Protein AF-A0A7J8DSF9-F1 (afdb_monomer_lite)

Secondary structure (DSSP, 8-state):
------S--------TTS------TTS---PPPP--TT---HHHHHHHHHHHH-HHHHHHHHH-------GGG-HHHHHHHHH-

Foldseek 3Di:
DDDDPDDDDDDDDPPVDDPPPDPPVPDDPDDQDDDDPPNPCVVVSVVLSVQCRPPVSVVVLVVCPDDDAPPPPGPNVVNVVVPD

pLDDT: mean 73.44, std 18.86, range [36.84, 92.56]

InterPro domains:
  IPR001394 Peptidase C19, ubiquitin carboxyl-terminal hydrolase [PF00443] (39-71)
  IPR028889 Ubiquitin specific protease UPS, catalytic domain [PS50235] (31-84)
  IPR038765 Papain-like cysteine peptidase superfamily [SSF54001] (31-82)
  IPR052398 Ubiquitin carboxyl-terminal hydrolase 53/54 [PTHR22975] (1-82)

Sequence (84 aa):
MSWKRNYFSGGRGSVQGMFAPRSSTSIAPSKGLSNEPGQNSCFLNSALQVLWHLDIFRRSFRQLTTHKCMGDSCIFCALKVIYQ

Organism: Molossus molossus (NCBI:txid27622)

Structure (mmCIF, N/CA/C/O backbone):
data_AF-A0A7J8DSF9-F1
#
_entry.id   AF-A0A7J8DSF9-F1
#
loop_
_atom_site.group_PDB
_atom_site.id
_atom_site.type_symbol
_atom_site.label_atom_id
_atom_site.label_alt_id
_atom_site.label_comp_id
_atom_site.label_asym_id
_atom_site.label_entity_id
_atom_site.label_seq_id
_atom_site.pdbx_PDB_ins_code
_atom_site.Cartn_x
_atom_site.Cartn_y
_atom_site.Cartn_z
_atom_site.occupancy
_atom_site.B_iso_or_equiv
_atom_site.auth_seq_id
_atom_site.auth_comp_id
_atom_site.auth_asym_id
_atom_site.auth_atom_id
_atom_site.pdbx_PDB_model_num
ATOM 1 N N . MET A 1 1 ? 30.058 -20.716 -13.764 1.00 38.09 1 MET A N 1
ATOM 2 C CA . MET A 1 1 ? 30.634 -19.460 -13.236 1.00 38.09 1 MET A CA 1
ATOM 3 C C . MET A 1 1 ? 30.164 -19.279 -11.799 1.00 38.09 1 MET A C 1
ATOM 5 O O . MET A 1 1 ? 28.969 -19.315 -11.551 1.00 38.09 1 MET A O 1
ATOM 9 N N . SER A 1 2 ? 31.117 -19.212 -10.870 1.00 44.81 2 SER A N 1
ATOM 10 C CA . SER A 1 2 ? 30.952 -19.306 -9.415 1.00 44.81 2 SER A CA 1
ATOM 11 C C . SER A 1 2 ? 30.885 -17.908 -8.798 1.00 44.81 2 SER A C 1
ATOM 13 O O . SER A 1 2 ? 31.858 -17.163 -8.905 1.00 44.81 2 SER A O 1
ATOM 15 N N . TRP A 1 3 ? 29.770 -17.547 -8.155 1.00 51.59 3 TRP A N 1
ATOM 16 C CA . TRP A 1 3 ? 29.705 -16.350 -7.311 1.00 51.59 3 TRP A CA 1
ATOM 17 C C . TRP A 1 3 ? 29.931 -16.762 -5.857 1.00 51.59 3 TRP A C 1
ATOM 19 O O . TRP A 1 3 ? 29.138 -17.449 -5.216 1.00 51.59 3 TRP A O 1
ATOM 29 N N . LYS A 1 4 ? 31.141 -16.416 -5.429 1.00 43.25 4 LYS A N 1
ATOM 30 C CA . LYS A 1 4 ? 31.901 -16.874 -4.272 1.00 43.25 4 LYS A CA 1
ATOM 31 C C . LYS A 1 4 ? 31.247 -16.498 -2.934 1.00 43.25 4 LYS A C 1
ATOM 33 O O . LYS A 1 4 ? 30.887 -15.353 -2.681 1.00 43.25 4 LYS A O 1
ATOM 38 N N . ARG A 1 5 ? 31.210 -17.500 -2.058 1.00 51.25 5 ARG A N 1
ATOM 39 C CA . ARG A 1 5 ? 30.680 -17.607 -0.688 1.00 51.25 5 ARG A CA 1
ATOM 40 C C . ARG A 1 5 ? 31.494 -16.838 0.384 1.00 51.25 5 ARG A C 1
ATOM 42 O O . ARG A 1 5 ? 31.669 -17.354 1.478 1.00 51.25 5 ARG A O 1
ATOM 49 N N . ASN A 1 6 ? 32.000 -15.626 0.130 1.00 49.75 6 ASN A N 1
ATOM 50 C CA . ASN A 1 6 ? 32.980 -14.987 1.038 1.00 49.75 6 ASN A CA 1
ATOM 51 C C . ASN A 1 6 ? 32.694 -13.509 1.379 1.00 49.75 6 ASN A C 1
ATOM 53 O O . ASN A 1 6 ? 33.487 -12.641 1.036 1.00 49.75 6 ASN A O 1
ATOM 57 N N . TYR A 1 7 ? 31.617 -13.227 2.122 1.00 54.06 7 TYR A N 1
ATOM 58 C CA . TYR A 1 7 ? 31.396 -11.897 2.734 1.00 54.06 7 TYR A CA 1
ATOM 59 C C . TYR A 1 7 ? 31.337 -11.888 4.271 1.00 54.06 7 TYR A C 1
ATOM 61 O O . TYR A 1 7 ? 31.138 -10.834 4.864 1.00 54.06 7 TYR A O 1
ATOM 69 N N . PHE A 1 8 ? 31.562 -13.024 4.939 1.00 48.75 8 PHE A N 1
ATOM 70 C CA . PHE A 1 8 ? 31.552 -13.095 6.406 1.00 48.75 8 PHE A CA 1
ATOM 71 C C . PHE A 1 8 ? 32.817 -13.770 6.939 1.00 48.75 8 PHE A C 1
ATOM 73 O O . PHE A 1 8 ? 32.769 -14.869 7.481 1.00 48.75 8 PHE A O 1
ATOM 80 N N . SER A 1 9 ? 33.958 -13.100 6.781 1.00 45.97 9 SER A N 1
ATOM 81 C CA . SER A 1 9 ? 35.185 -13.438 7.507 1.00 45.97 9 SER A CA 1
ATOM 82 C C . SER A 1 9 ? 35.785 -12.162 8.083 1.00 45.97 9 SER A C 1
ATOM 84 O O . SER A 1 9 ? 36.503 -11.445 7.394 1.00 45.97 9 SER A O 1
ATOM 86 N N . GLY A 1 10 ? 35.480 -11.880 9.350 1.00 38.72 10 GLY A N 1
ATOM 87 C CA . GLY A 1 10 ? 36.084 -10.778 10.092 1.00 38.72 10 GLY A CA 1
ATOM 88 C C . GLY A 1 10 ? 35.682 -10.774 11.567 1.00 38.72 10 GLY A C 1
ATOM 89 O O . GLY A 1 10 ? 34.578 -10.366 11.896 1.00 38.72 10 GLY A O 1
ATOM 90 N N . GLY A 1 11 ? 36.608 -11.194 12.436 1.00 36.84 11 GLY A N 1
ATOM 91 C CA . GLY A 1 11 ? 36.683 -10.739 13.830 1.00 36.84 11 GLY A CA 1
ATOM 92 C C . GLY A 1 11 ? 35.958 -11.573 14.890 1.00 36.84 11 GLY A C 1
ATOM 93 O O . GLY A 1 11 ? 34.767 -11.415 15.127 1.00 36.84 11 GLY A O 1
ATOM 94 N N . ARG A 1 12 ? 36.724 -12.392 15.623 1.00 48.50 12 ARG A N 1
ATOM 95 C CA . ARG A 1 12 ? 36.352 -12.903 16.949 1.00 48.50 12 ARG A CA 1
ATOM 96 C C . ARG A 1 12 ? 36.244 -11.721 17.923 1.00 48.50 12 ARG A C 1
ATOM 98 O O . ARG A 1 12 ? 37.263 -11.147 18.288 1.00 48.50 12 ARG A O 1
ATOM 105 N N . GLY A 1 13 ? 35.029 -11.383 18.344 1.00 43.12 13 GLY A N 1
ATOM 106 C CA . GLY A 1 13 ? 34.753 -10.416 19.406 1.00 43.12 13 GLY A CA 1
ATOM 107 C C . GLY A 1 13 ? 33.535 -10.872 20.200 1.00 43.12 13 GLY A C 1
ATOM 108 O O . GLY A 1 13 ? 32.438 -10.989 19.661 1.00 43.12 13 GLY A O 1
ATOM 109 N N . SER A 1 14 ? 33.742 -11.197 21.470 1.00 51.59 14 SER A N 1
ATOM 110 C CA . SER A 1 14 ? 32.725 -11.648 22.416 1.00 51.59 14 SER A CA 1
ATOM 111 C C . SER A 1 14 ? 31.711 -10.537 22.715 1.00 51.59 14 SER A C 1
ATOM 113 O O . SER A 1 14 ? 31.927 -9.718 23.602 1.00 51.59 14 SER A O 1
ATOM 115 N N . VAL A 1 15 ? 30.586 -10.532 22.001 1.00 52.28 15 VAL A N 1
ATOM 116 C CA . VAL A 1 15 ? 29.357 -9.797 22.370 1.00 52.28 15 VAL A CA 1
ATOM 117 C C . VAL A 1 15 ? 28.164 -10.754 22.418 1.00 52.28 15 VAL A C 1
ATOM 119 O O . VAL A 1 15 ? 27.061 -10.478 21.953 1.00 52.28 15 VAL A O 1
ATOM 122 N N . GLN A 1 16 ? 28.394 -11.937 22.983 1.00 47.19 16 GLN A N 1
ATOM 123 C CA . GLN A 1 16 ? 27.372 -12.954 23.208 1.00 47.19 16 GLN A CA 1
ATOM 124 C C . GLN A 1 16 ? 26.597 -12.612 24.488 1.00 47.19 16 GLN A C 1
ATOM 126 O O . GLN A 1 16 ? 26.747 -13.256 25.516 1.00 47.19 16 GLN A O 1
ATOM 131 N N . GLY A 1 17 ? 25.832 -11.518 24.448 1.00 47.31 17 GLY A N 1
ATOM 132 C CA . GLY A 1 17 ? 25.076 -11.049 25.615 1.00 47.31 17 GLY A CA 1
ATOM 133 C C . GLY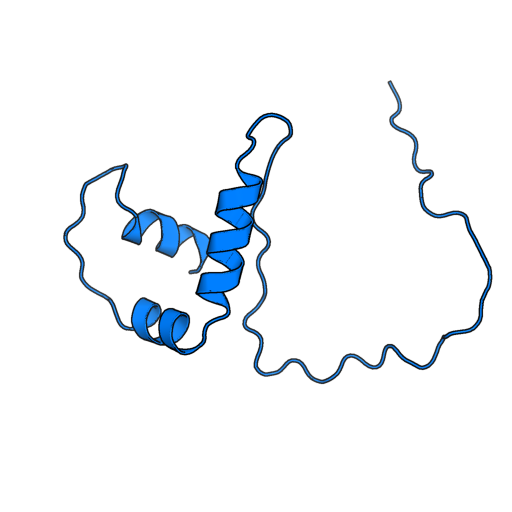 A 1 17 ? 24.001 -9.994 25.355 1.00 47.31 17 GLY A C 1
ATOM 134 O O . GLY A 1 17 ? 23.190 -9.753 26.239 1.00 47.31 17 GLY A O 1
ATOM 135 N N . MET A 1 18 ? 23.938 -9.384 24.163 1.00 47.47 18 MET A N 1
ATOM 136 C CA . MET A 1 18 ? 22.956 -8.316 23.879 1.00 47.47 18 MET A CA 1
ATOM 137 C C . MET A 1 18 ? 21.845 -8.702 22.893 1.00 47.47 18 MET A C 1
ATOM 139 O O . MET A 1 18 ? 20.980 -7.884 22.599 1.00 47.47 18 MET A O 1
ATOM 143 N N . PHE A 1 19 ? 21.815 -9.951 22.423 1.00 55.12 19 PHE A N 1
ATOM 144 C CA . PHE A 1 19 ? 20.781 -10.458 21.513 1.00 55.12 19 PHE A CA 1
ATOM 145 C C . PHE A 1 19 ? 19.785 -11.379 22.221 1.00 55.12 19 PHE A C 1
ATOM 147 O O . PHE A 1 19 ? 19.417 -12.422 21.691 1.00 55.12 19 PHE A O 1
ATOM 154 N N . ALA A 1 20 ? 19.323 -11.007 23.416 1.00 52.75 20 ALA A N 1
ATOM 155 C CA . ALA A 1 20 ? 18.012 -11.494 23.824 1.00 52.75 20 ALA A CA 1
ATOM 156 C C . ALA A 1 20 ? 16.999 -10.802 22.895 1.00 52.75 20 ALA A C 1
ATOM 158 O O . ALA A 1 20 ? 16.906 -9.569 22.944 1.00 52.75 20 ALA A O 1
ATOM 159 N N . PRO A 1 21 ? 16.284 -11.520 22.007 1.00 50.31 21 PRO A N 1
ATOM 160 C CA . PRO A 1 21 ? 15.226 -10.898 21.235 1.00 50.31 21 PRO A CA 1
ATOM 161 C C . PRO A 1 21 ? 14.211 -10.368 22.245 1.00 50.31 21 PRO A C 1
ATOM 163 O O . PRO A 1 21 ? 13.549 -11.138 22.940 1.00 50.31 21 PRO A O 1
ATOM 166 N N . ARG A 1 22 ? 14.126 -9.038 22.376 1.00 51.53 22 ARG A N 1
ATOM 167 C CA . ARG A 1 22 ? 13.000 -8.409 23.068 1.00 51.53 22 ARG A CA 1
ATOM 168 C C . ARG A 1 22 ? 11.751 -9.001 22.433 1.00 51.53 22 ARG A C 1
ATOM 170 O O . ARG A 1 22 ? 11.654 -9.019 21.208 1.00 51.53 22 ARG A O 1
ATOM 177 N N . SER A 1 23 ? 10.848 -9.518 23.256 1.00 52.81 23 SER A N 1
ATOM 178 C CA . SER A 1 23 ? 9.545 -10.022 22.838 1.00 52.81 23 SER A CA 1
ATOM 179 C C . SER A 1 23 ? 8.868 -8.989 21.933 1.00 52.81 23 SER A C 1
ATOM 181 O O . SER A 1 23 ? 8.324 -7.985 22.386 1.00 52.81 23 SER A O 1
ATOM 183 N N . SER A 1 24 ? 8.943 -9.210 20.622 1.00 49.62 24 SER A N 1
ATOM 184 C CA . SER A 1 24 ? 8.402 -8.340 19.580 1.00 49.62 24 SER A CA 1
ATOM 185 C C . SER A 1 24 ? 6.920 -8.631 19.362 1.00 49.62 24 SER A C 1
ATOM 187 O O . SER A 1 24 ? 6.450 -8.755 18.236 1.00 49.62 24 SER A O 1
ATOM 189 N N . THR A 1 25 ? 6.148 -8.741 20.442 1.00 47.72 25 THR A N 1
ATOM 190 C CA . THR A 1 25 ? 4.730 -9.114 20.383 1.00 47.72 25 THR A CA 1
ATOM 191 C C . THR A 1 25 ? 3.807 -8.007 19.852 1.00 47.72 25 THR A C 1
ATOM 193 O O . THR A 1 25 ? 2.596 -8.195 19.861 1.00 47.72 25 THR A O 1
ATOM 196 N N . SER A 1 26 ? 4.321 -6.883 19.326 1.00 47.38 26 SER A N 1
ATOM 197 C CA . SER A 1 26 ? 3.485 -5.870 18.645 1.00 47.38 26 SER A CA 1
ATOM 198 C C . SER A 1 26 ? 3.888 -5.517 17.207 1.00 47.38 26 SER A C 1
ATOM 200 O O . SER A 1 26 ? 3.120 -4.849 16.503 1.00 47.38 26 SER A O 1
ATOM 202 N N . ILE A 1 27 ? 5.036 -5.999 16.722 1.00 53.38 27 ILE A N 1
ATOM 203 C CA . ILE A 1 27 ? 5.461 -5.749 15.343 1.00 53.38 27 ILE A CA 1
ATOM 204 C C . ILE A 1 27 ? 4.841 -6.861 14.501 1.00 53.38 27 ILE A C 1
ATOM 206 O O . ILE A 1 27 ? 5.224 -8.022 14.619 1.00 53.38 27 ILE A O 1
ATOM 210 N N . ALA A 1 28 ? 3.826 -6.526 13.697 1.00 56.88 28 ALA A N 1
ATOM 211 C CA . ALA A 1 28 ? 3.300 -7.480 12.719 1.00 56.88 28 ALA A CA 1
ATOM 212 C C . ALA A 1 28 ? 4.465 -8.045 11.886 1.00 56.88 28 ALA A C 1
ATOM 214 O O . ALA A 1 28 ? 5.403 -7.293 11.623 1.00 56.88 28 ALA A O 1
ATOM 215 N N . PRO A 1 29 ? 4.421 -9.326 11.475 1.00 53.97 29 PRO A N 1
ATOM 216 C CA . PRO A 1 29 ? 5.506 -9.952 10.725 1.00 53.97 29 PRO A CA 1
ATOM 217 C C . PRO A 1 29 ? 5.920 -9.056 9.554 1.00 53.97 29 PRO A C 1
ATOM 219 O O . PRO A 1 29 ? 5.122 -8.767 8.661 1.00 53.97 29 PRO A O 1
ATOM 222 N N . SER A 1 30 ? 7.154 -8.556 9.600 1.00 58.75 30 SER A N 1
ATOM 223 C CA . SER A 1 30 ? 7.689 -7.630 8.610 1.00 58.75 30 SER A CA 1
ATOM 224 C C . SER A 1 30 ? 8.097 -8.416 7.368 1.00 58.75 30 SER A C 1
ATOM 226 O O . SER A 1 30 ? 9.214 -8.913 7.241 1.00 58.75 30 SER A O 1
ATOM 228 N N . LYS A 1 31 ? 7.154 -8.558 6.435 1.00 70.00 31 LYS A N 1
ATOM 229 C CA . LYS A 1 31 ? 7.432 -9.083 5.099 1.00 70.00 31 LYS A CA 1
ATOM 230 C C . LYS A 1 31 ? 8.196 -8.018 4.308 1.00 70.00 31 LYS A C 1
ATOM 232 O O . LYS A 1 31 ? 7.682 -6.925 4.071 1.00 70.00 31 LYS A O 1
ATOM 237 N N . GLY A 1 32 ? 9.437 -8.325 3.937 1.00 75.00 32 GLY A N 1
ATOM 238 C CA . GLY A 1 32 ? 10.229 -7.483 3.041 1.00 75.00 32 GLY A CA 1
ATOM 239 C C . GLY A 1 32 ? 9.631 -7.452 1.632 1.00 75.00 32 GLY A C 1
ATOM 240 O O . GLY A 1 32 ? 9.044 -8.437 1.183 1.00 75.00 32 GLY A O 1
ATOM 241 N N . LEU A 1 33 ? 9.778 -6.319 0.943 1.00 81.50 33 LEU A N 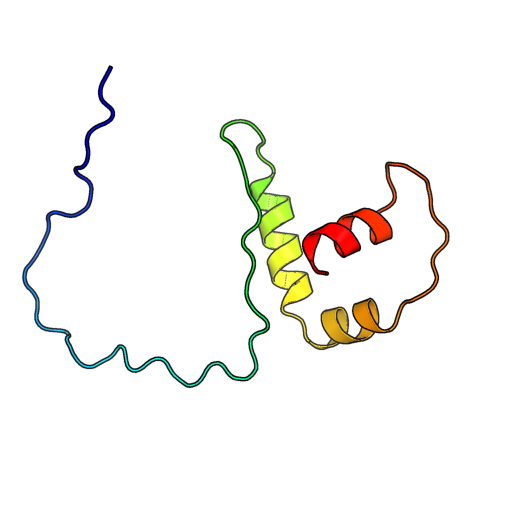1
ATOM 242 C CA . LEU A 1 33 ? 9.384 -6.161 -0.458 1.00 81.50 33 LEU A CA 1
ATOM 243 C C . LEU A 1 33 ? 10.586 -6.429 -1.365 1.00 81.50 33 LEU A C 1
ATOM 245 O O . LEU A 1 33 ? 11.648 -5.837 -1.164 1.00 81.50 33 LEU A O 1
ATOM 249 N N . SER A 1 34 ? 10.417 -7.302 -2.358 1.00 82.25 34 SER A N 1
ATOM 250 C CA . SER A 1 34 ? 11.465 -7.603 -3.336 1.00 82.25 34 SER A CA 1
ATOM 251 C C . SER A 1 34 ? 11.802 -6.369 -4.178 1.00 82.25 34 SER A C 1
ATOM 253 O O . SER A 1 34 ? 10.925 -5.583 -4.537 1.00 82.25 34 SER A O 1
ATOM 255 N N . ASN A 1 35 ? 13.081 -6.202 -4.502 1.00 83.06 35 ASN A N 1
ATOM 256 C CA . ASN A 1 35 ? 13.566 -5.192 -5.437 1.00 83.06 35 ASN A CA 1
ATOM 257 C C . ASN A 1 35 ? 14.716 -5.805 -6.232 1.00 83.06 35 ASN A C 1
ATOM 259 O O . ASN A 1 35 ? 15.854 -5.835 -5.760 1.00 83.06 35 ASN A O 1
ATOM 263 N N . GLU A 1 36 ? 14.396 -6.325 -7.414 1.00 84.00 36 GLU A N 1
ATOM 264 C CA . GLU A 1 36 ? 15.397 -6.904 -8.304 1.00 84.00 36 GLU A CA 1
ATOM 265 C C . GLU A 1 36 ? 16.322 -5.813 -8.876 1.00 84.00 36 GLU A C 1
ATOM 267 O O . GLU A 1 36 ? 15.886 -4.666 -9.068 1.00 84.00 36 GLU A O 1
ATOM 272 N N . PRO A 1 37 ? 17.597 -6.132 -9.168 1.00 77.31 37 PRO A N 1
ATOM 273 C CA . PRO A 1 37 ? 18.521 -5.186 -9.783 1.00 77.31 37 PRO A CA 1
ATOM 274 C C . PRO A 1 37 ? 17.929 -4.559 -11.055 1.00 77.31 37 PRO A C 1
ATOM 276 O O . PRO A 1 37 ? 17.456 -5.262 -11.943 1.00 77.31 37 PRO A O 1
ATOM 279 N N . GLY A 1 38 ? 17.955 -3.226 -11.143 1.00 82.81 38 GLY A N 1
ATOM 280 C CA . GLY A 1 38 ? 17.435 -2.472 -12.290 1.00 82.81 38 GLY A CA 1
ATOM 281 C C . GLY A 1 38 ? 15.977 -2.006 -12.184 1.00 82.81 38 GLY A C 1
ATOM 282 O O . GLY A 1 38 ? 15.563 -1.203 -13.015 1.00 82.81 38 GLY A O 1
ATOM 283 N N . GLN A 1 39 ? 15.204 -2.419 -11.167 1.00 84.31 39 GLN A N 1
ATOM 284 C CA . GLN A 1 39 ? 13.827 -1.924 -10.982 1.00 84.31 39 GLN A CA 1
ATOM 285 C C . GLN A 1 39 ? 13.737 -0.526 -10.360 1.00 84.31 39 GLN A C 1
ATOM 287 O O . GLN A 1 39 ? 12.720 0.146 -10.515 1.00 84.31 39 GLN A O 1
ATOM 292 N N . ASN A 1 40 ? 14.781 -0.086 -9.650 1.00 83.56 40 ASN A N 1
ATOM 293 C CA . ASN A 1 40 ? 14.871 1.232 -9.005 1.00 83.56 40 ASN A CA 1
ATOM 294 C C . ASN A 1 40 ? 13.645 1.604 -8.134 1.00 83.56 40 ASN A C 1
ATOM 296 O O . ASN A 1 40 ? 13.392 2.780 -7.881 1.00 83.56 40 ASN A O 1
ATOM 300 N N . SER A 1 41 ? 12.892 0.614 -7.639 1.00 86.94 41 SER A N 1
ATOM 301 C CA . SER A 1 41 ? 11.645 0.810 -6.885 1.00 86.94 41 SER A CA 1
ATOM 302 C C . SER A 1 41 ? 11.867 0.868 -5.370 1.00 86.94 41 SER A C 1
ATOM 304 O O . SER A 1 41 ? 10.918 1.003 -4.597 1.00 86.94 41 SER A O 1
ATOM 306 N N . CYS A 1 42 ? 13.126 0.830 -4.920 1.00 87.38 42 CYS A N 1
ATOM 307 C CA . CYS A 1 42 ? 13.497 0.843 -3.504 1.00 87.38 42 CYS A CA 1
ATOM 308 C C . CYS A 1 42 ? 12.937 2.052 -2.736 1.00 87.38 42 CYS A C 1
ATOM 310 O O . CYS A 1 42 ? 12.581 1.916 -1.563 1.00 87.38 42 CYS A O 1
ATOM 312 N N . PHE A 1 43 ? 12.797 3.207 -3.394 1.00 90.25 43 PHE A N 1
ATOM 313 C CA . PHE A 1 43 ? 12.140 4.386 -2.829 1.00 90.25 43 PHE A CA 1
ATOM 314 C C . PHE A 1 43 ? 10.690 4.083 -2.432 1.00 90.25 43 PHE A C 1
ATOM 316 O O . PHE A 1 43 ? 10.283 4.327 -1.295 1.00 90.25 43 PHE A O 1
ATOM 323 N N . LEU A 1 44 ? 9.933 3.482 -3.352 1.00 88.12 44 LEU A N 1
ATOM 324 C CA . LEU A 1 44 ? 8.536 3.130 -3.132 1.00 88.12 44 LEU A CA 1
ATOM 325 C C . LEU A 1 44 ? 8.407 2.065 -2.041 1.00 88.12 44 LEU A C 1
ATOM 327 O O . LEU A 1 44 ? 7.590 2.210 -1.137 1.00 88.12 44 LEU A O 1
ATOM 331 N N . ASN A 1 45 ? 9.262 1.041 -2.073 1.00 87.88 45 ASN A N 1
ATOM 332 C CA . ASN A 1 45 ? 9.272 -0.011 -1.059 1.00 87.88 45 ASN A CA 1
ATOM 333 C C . ASN A 1 45 ? 9.543 0.554 0.341 1.00 87.88 45 ASN A C 1
ATOM 335 O O . ASN A 1 45 ? 8.890 0.157 1.303 1.00 87.88 45 ASN A O 1
ATOM 339 N N . SER A 1 46 ? 10.466 1.510 0.454 1.00 89.56 46 SER A N 1
ATOM 340 C CA . SER A 1 46 ? 10.794 2.159 1.727 1.00 89.56 46 SER A CA 1
ATOM 341 C C . SER A 1 46 ? 9.620 2.991 2.248 1.00 89.56 46 SER A C 1
ATOM 343 O O . SER A 1 46 ? 9.259 2.879 3.419 1.00 89.56 46 SER A O 1
ATOM 345 N N . ALA A 1 47 ? 8.965 3.764 1.376 1.00 90.69 47 ALA A N 1
ATOM 346 C CA . ALA A 1 47 ? 7.777 4.539 1.731 1.00 90.69 47 ALA A CA 1
ATOM 347 C C . ALA A 1 47 ? 6.612 3.638 2.181 1.00 90.69 47 ALA A C 1
ATOM 349 O O . ALA A 1 47 ? 5.992 3.885 3.215 1.00 90.69 47 ALA A O 1
ATOM 350 N N . LEU A 1 48 ? 6.359 2.552 1.447 1.00 90.19 48 LEU A N 1
ATOM 351 C CA . LEU A 1 48 ? 5.345 1.552 1.776 1.00 90.19 48 LEU A CA 1
ATOM 352 C C . LEU A 1 48 ? 5.607 0.902 3.141 1.00 90.19 48 LEU A C 1
ATOM 354 O O . LEU A 1 48 ? 4.698 0.789 3.964 1.00 90.19 48 LEU A O 1
ATOM 358 N N . GLN A 1 49 ? 6.851 0.516 3.431 1.00 89.38 49 GLN A N 1
ATOM 359 C CA . GLN A 1 49 ? 7.203 -0.049 4.735 1.00 89.38 49 GLN A CA 1
ATOM 360 C C . GLN A 1 49 ? 6.946 0.945 5.872 1.00 89.38 49 GLN A C 1
ATOM 362 O O . GLN A 1 49 ? 6.335 0.563 6.868 1.00 89.38 49 GLN A O 1
ATOM 367 N N . VAL A 1 50 ? 7.324 2.218 5.722 1.00 90.62 50 VAL A N 1
ATOM 368 C CA . VAL A 1 50 ? 7.049 3.248 6.740 1.00 90.62 50 VAL A CA 1
ATOM 369 C C . VAL A 1 50 ? 5.548 3.391 6.987 1.00 90.62 50 VAL A C 1
ATOM 371 O O . VAL A 1 50 ? 5.116 3.359 8.138 1.00 90.62 50 VAL A O 1
ATOM 374 N N . LEU A 1 51 ? 4.745 3.477 5.922 1.00 88.38 51 LEU A N 1
ATOM 375 C CA . LEU A 1 51 ? 3.290 3.606 6.029 1.00 88.38 51 LEU A CA 1
ATOM 376 C C . LEU A 1 51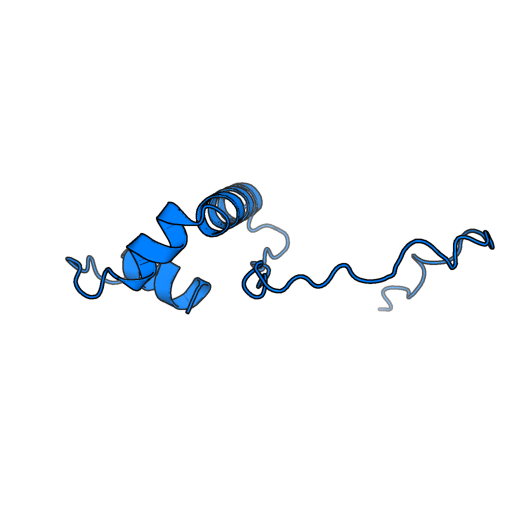 ? 2.654 2.414 6.750 1.00 88.38 51 LEU A C 1
ATOM 378 O O . LEU A 1 51 ? 1.811 2.606 7.622 1.00 88.38 51 LEU A O 1
ATOM 382 N N . TRP A 1 52 ? 3.078 1.186 6.446 1.00 88.38 52 TRP A N 1
ATOM 383 C CA . TRP A 1 52 ? 2.520 -0.012 7.079 1.00 88.38 52 TRP A CA 1
ATOM 384 C C . TRP A 1 52 ? 2.840 -0.132 8.572 1.00 88.38 52 TRP A C 1
ATOM 386 O O . TRP A 1 52 ? 2.047 -0.686 9.336 1.00 88.38 52 TRP A O 1
ATOM 396 N N . HIS A 1 53 ? 3.982 0.405 9.006 1.00 88.38 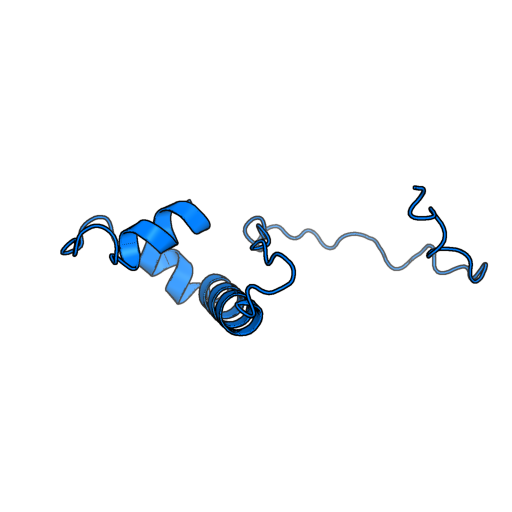53 HIS A N 1
ATOM 397 C CA . HIS A 1 53 ? 4.363 0.419 10.419 1.00 88.38 53 HIS A CA 1
ATOM 398 C C . HIS A 1 53 ? 3.613 1.484 11.234 1.00 88.38 53 HIS A C 1
ATOM 400 O O . HIS A 1 53 ? 3.644 1.440 12.465 1.00 88.38 53 HIS A O 1
ATOM 406 N N . LEU A 1 54 ? 2.881 2.399 10.588 1.00 90.94 54 LEU A N 1
ATOM 407 C CA . LEU A 1 54 ? 1.959 3.290 11.283 1.00 90.94 54 LEU A CA 1
ATOM 408 C C . LEU A 1 54 ? 0.711 2.509 11.703 1.00 90.94 54 LEU A C 1
ATOM 410 O O . LEU A 1 54 ? -0.114 2.101 10.885 1.00 90.94 54 LEU A O 1
ATOM 414 N N . ASP A 1 55 ? 0.539 2.338 13.011 1.00 87.88 55 ASP A N 1
ATOM 415 C CA . ASP A 1 55 ? -0.535 1.513 13.568 1.00 87.88 55 ASP A CA 1
ATOM 416 C C . ASP A 1 55 ? -1.946 2.007 13.188 1.00 87.88 55 ASP A C 1
ATOM 418 O O . ASP A 1 55 ? -2.864 1.208 12.999 1.00 87.88 55 ASP A O 1
ATOM 422 N N . ILE A 1 56 ? -2.116 3.323 13.020 1.00 91.12 56 ILE A N 1
ATOM 423 C CA . ILE A 1 56 ? -3.367 3.930 12.539 1.00 91.12 56 ILE A CA 1
ATOM 424 C C . ILE A 1 56 ? -3.654 3.499 11.098 1.00 91.12 56 ILE A C 1
ATOM 426 O O . ILE A 1 56 ? -4.769 3.069 10.800 1.00 91.12 56 ILE A O 1
ATOM 430 N N . PHE A 1 57 ? -2.652 3.567 10.217 1.00 90.38 57 PHE A N 1
ATOM 431 C CA . PHE A 1 57 ? -2.799 3.180 8.815 1.00 90.38 57 PHE A CA 1
ATOM 432 C C . PHE A 1 57 ? -3.131 1.694 8.699 1.00 90.38 57 PHE A C 1
ATOM 434 O O . PHE A 1 57 ? -4.133 1.329 8.089 1.00 90.38 57 PHE A O 1
ATOM 441 N N . ARG A 1 58 ? -2.352 0.839 9.368 1.00 89.19 58 ARG A N 1
ATOM 442 C CA . ARG A 1 58 ? -2.544 -0.615 9.360 1.00 89.19 58 ARG A CA 1
ATOM 443 C C . ARG A 1 58 ? -3.944 -1.022 9.817 1.00 89.19 58 ARG A C 1
ATOM 445 O O . ARG A 1 58 ? -4.582 -1.856 9.176 1.00 89.19 58 ARG A O 1
ATOM 452 N N . ARG A 1 59 ? -4.431 -0.455 10.928 1.00 90.81 59 ARG A N 1
ATOM 453 C CA . ARG A 1 59 ? -5.774 -0.757 11.451 1.00 90.81 59 ARG A CA 1
ATOM 454 C C . ARG A 1 59 ? -6.872 -0.261 10.518 1.00 90.81 59 ARG A C 1
ATOM 456 O O . ARG A 1 59 ? -7.761 -1.038 10.184 1.00 90.81 59 ARG A O 1
ATOM 463 N N . SER A 1 60 ? -6.766 0.981 10.053 1.00 89.94 60 SER A N 1
ATOM 464 C CA . SER A 1 60 ? -7.753 1.576 9.145 1.00 89.94 60 SER A CA 1
ATOM 465 C C . SER A 1 60 ? -7.827 0.816 7.819 1.00 89.94 60 SER A C 1
ATOM 467 O O . SER A 1 60 ? -8.915 0.524 7.333 1.00 89.94 60 SER A O 1
ATOM 469 N N . PHE A 1 61 ? -6.680 0.412 7.265 1.00 90.00 61 PHE A N 1
ATOM 470 C CA . PHE A 1 61 ? -6.615 -0.357 6.023 1.00 90.00 61 PHE A CA 1
ATOM 471 C C . PHE A 1 61 ? -7.273 -1.735 6.161 1.00 90.00 61 PHE A C 1
ATOM 473 O O . PHE A 1 61 ? -8.031 -2.138 5.285 1.00 90.00 61 PHE A O 1
ATOM 480 N N . ARG A 1 62 ? -7.054 -2.440 7.281 1.00 88.50 62 ARG A N 1
ATOM 481 C CA . ARG A 1 62 ? -7.711 -3.735 7.554 1.00 88.50 62 ARG A CA 1
ATOM 482 C C . ARG A 1 62 ? -9.227 -3.624 7.705 1.00 88.50 62 ARG A C 1
ATOM 484 O O . ARG A 1 62 ? -9.932 -4.577 7.392 1.00 88.50 62 ARG A O 1
ATOM 491 N N . GLN A 1 63 ? -9.719 -2.493 8.206 1.00 88.44 63 GLN A N 1
ATOM 492 C CA . GLN A 1 63 ? -11.152 -2.237 8.356 1.00 88.44 63 GLN A CA 1
ATOM 493 C C . GLN A 1 63 ? -11.823 -1.840 7.034 1.00 88.44 63 GLN A C 1
ATOM 495 O O . GLN A 1 63 ? -13.038 -1.978 6.903 1.00 88.44 63 GLN A O 1
ATOM 500 N N . LEU A 1 64 ? -11.055 -1.380 6.043 1.00 87.81 64 LEU A N 1
ATOM 501 C CA . LEU A 1 64 ? -11.583 -0.983 4.744 1.00 87.81 64 LEU A CA 1
ATOM 502 C C . LEU A 1 64 ? -11.883 -2.221 3.878 1.00 87.81 64 LEU A C 1
ATOM 504 O O . LEU A 1 64 ? -11.016 -2.762 3.193 1.00 87.81 64 LEU A O 1
ATOM 508 N N . THR A 1 65 ? -13.132 -2.687 3.901 1.00 84.62 65 THR A N 1
ATOM 509 C CA . THR A 1 65 ? -13.573 -3.862 3.126 1.00 84.62 65 THR A CA 1
ATOM 510 C C . THR A 1 65 ? -14.079 -3.512 1.726 1.00 84.62 65 THR A C 1
ATOM 512 O O . THR A 1 65 ? -14.046 -4.362 0.836 1.00 84.62 65 THR A O 1
ATOM 515 N N . THR A 1 66 ? -14.489 -2.260 1.499 1.00 88.56 66 THR A N 1
ATOM 516 C CA . THR A 1 66 ? -15.057 -1.776 0.232 1.00 88.56 66 THR A CA 1
ATOM 517 C C . THR A 1 66 ? -14.232 -0.630 -0.347 1.00 88.56 66 THR A C 1
ATOM 519 O O . THR A 1 66 ? -13.904 0.317 0.366 1.00 88.56 66 THR A O 1
ATOM 522 N N . HIS A 1 67 ? -13.945 -0.670 -1.647 1.00 91.19 67 HIS A N 1
ATOM 523 C CA . HIS A 1 67 ? -13.323 0.438 -2.375 1.00 91.19 67 HIS A CA 1
ATOM 524 C C . HIS A 1 67 ? -13.823 0.468 -3.826 1.00 91.19 67 HIS A C 1
ATOM 526 O O . HIS A 1 67 ? -14.257 -0.551 -4.365 1.00 91.19 67 HIS A O 1
ATOM 532 N N . LYS A 1 68 ? -13.738 1.633 -4.479 1.00 91.44 68 LYS A N 1
ATOM 533 C CA . LYS A 1 68 ? -13.976 1.742 -5.922 1.00 91.44 68 LYS A CA 1
ATOM 534 C C . LYS A 1 68 ? -12.748 1.207 -6.659 1.00 91.44 68 LYS A C 1
ATOM 536 O O . LYS A 1 68 ? -11.720 1.879 -6.716 1.00 91.44 68 LYS A O 1
ATOM 541 N N . CYS A 1 69 ? -12.844 -0.013 -7.177 1.00 92.56 69 CYS A N 1
ATOM 542 C CA . CYS A 1 69 ? -11.752 -0.624 -7.925 1.00 92.56 69 CYS A CA 1
ATOM 543 C C . CYS A 1 69 ? -11.556 0.094 -9.269 1.00 92.56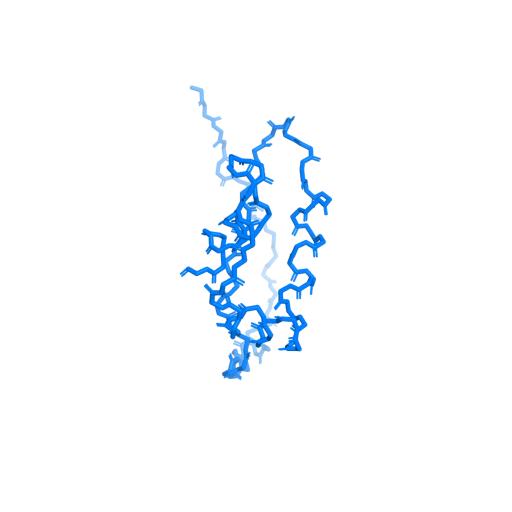 69 CYS A C 1
ATOM 545 O O . CYS A 1 69 ? -12.523 0.410 -9.961 1.00 92.56 69 CYS A O 1
ATOM 547 N N . MET A 1 70 ? -10.298 0.347 -9.628 1.00 92.19 70 MET A N 1
ATOM 548 C CA . MET A 1 70 ? -9.898 0.951 -10.907 1.00 92.19 70 MET A CA 1
ATOM 549 C C . MET A 1 70 ? -9.256 -0.072 -11.859 1.00 92.19 70 MET A C 1
ATOM 551 O O . MET A 1 70 ? -8.504 0.304 -12.752 1.00 92.19 70 MET A O 1
ATOM 555 N N . GLY A 1 71 ? -9.524 -1.365 -11.654 1.00 89.31 71 GLY A N 1
ATOM 556 C CA . GLY A 1 71 ? -8.895 -2.448 -12.411 1.00 89.31 71 GLY A CA 1
ATOM 557 C C . GLY A 1 71 ? -7.437 -2.665 -12.003 1.00 89.31 71 GLY A C 1
ATOM 558 O O . GLY A 1 71 ? -7.108 -2.602 -10.816 1.00 89.31 71 GLY A O 1
ATOM 559 N N . ASP A 1 72 ? -6.572 -2.895 -12.989 1.00 86.25 72 ASP A N 1
ATOM 560 C CA . ASP A 1 72 ? -5.184 -3.342 -12.788 1.00 86.25 72 ASP A CA 1
ATOM 561 C C . ASP A 1 72 ? -4.298 -2.320 -12.060 1.00 86.25 72 ASP A C 1
ATOM 563 O O . ASP A 1 72 ? -3.343 -2.687 -11.379 1.00 86.25 72 ASP A O 1
ATOM 567 N N . SER A 1 73 ? -4.652 -1.035 -12.127 1.00 88.62 73 SER A N 1
ATOM 568 C CA . SER A 1 73 ? -3.931 0.051 -11.447 1.00 88.62 73 SER A CA 1
ATOM 569 C C . SER A 1 73 ? -4.486 0.365 -10.052 1.00 88.62 73 SER A C 1
ATOM 571 O O . SER A 1 73 ? -4.196 1.419 -9.482 1.00 88.62 73 SER A O 1
ATOM 573 N N . CYS A 1 74 ? -5.337 -0.498 -9.486 1.00 92.12 74 CYS A N 1
ATOM 574 C CA . CYS A 1 74 ? -5.954 -0.231 -8.194 1.00 92.12 74 CYS A CA 1
ATOM 575 C C . CYS A 1 74 ? -4.960 -0.397 -7.034 1.00 92.12 74 CYS A C 1
ATOM 577 O O . CYS A 1 74 ? -4.588 -1.508 -6.651 1.00 92.12 74 CYS A O 1
ATOM 579 N N . ILE A 1 75 ? -4.614 0.727 -6.402 1.00 88.88 75 ILE A N 1
ATOM 580 C CA . ILE A 1 75 ? -3.709 0.775 -5.245 1.00 88.88 75 ILE A CA 1
ATOM 581 C C . ILE A 1 75 ? -4.233 -0.091 -4.091 1.00 88.88 75 ILE A C 1
ATOM 583 O O . ILE A 1 75 ? -3.460 -0.814 -3.474 1.00 88.88 75 ILE A O 1
ATOM 587 N N . PHE A 1 76 ? -5.543 -0.082 -3.819 1.00 90.12 76 PHE A N 1
ATOM 588 C CA . PHE A 1 76 ? -6.123 -0.899 -2.748 1.00 90.12 76 PHE A CA 1
ATOM 589 C C . PHE A 1 76 ? -5.911 -2.397 -2.975 1.00 90.12 76 PHE A C 1
ATOM 591 O O . PHE A 1 76 ? -5.496 -3.095 -2.051 1.00 90.12 76 PHE A O 1
ATOM 598 N N . CYS A 1 77 ? -6.143 -2.885 -4.196 1.00 91.19 77 CYS A N 1
ATOM 599 C CA . CYS A 1 77 ? -5.888 -4.280 -4.554 1.00 91.19 77 CYS A CA 1
ATOM 600 C C . CYS A 1 77 ? -4.403 -4.633 -4.420 1.00 91.19 77 CYS A C 1
ATOM 602 O O . CYS A 1 77 ? -4.073 -5.643 -3.800 1.00 91.19 77 CYS A O 1
ATOM 604 N N . ALA A 1 78 ? -3.511 -3.781 -4.931 1.00 89.31 78 ALA A N 1
ATOM 605 C CA . ALA A 1 78 ? -2.068 -4.001 -4.853 1.00 89.31 78 ALA A CA 1
ATOM 606 C C . ALA A 1 78 ? -1.574 -4.075 -3.398 1.00 89.31 78 ALA A C 1
ATOM 608 O O . ALA A 1 78 ? -0.869 -5.009 -3.020 1.00 89.31 78 ALA A O 1
ATOM 609 N N . LEU A 1 79 ? -2.002 -3.135 -2.551 1.00 88.38 79 LEU A N 1
ATOM 610 C CA . LEU A 1 79 ? -1.638 -3.119 -1.135 1.00 88.38 79 LEU A CA 1
ATOM 611 C C . LEU A 1 79 ? -2.196 -4.328 -0.377 1.00 88.38 79 LEU A C 1
ATOM 613 O O . LEU A 1 79 ? -1.537 -4.842 0.525 1.00 88.38 79 LEU A O 1
ATOM 617 N N . LYS A 1 80 ? -3.383 -4.813 -0.757 1.00 87.25 80 LYS A N 1
ATOM 618 C CA . LYS A 1 80 ? -3.974 -6.017 -0.170 1.00 87.25 80 LYS A CA 1
ATOM 619 C C . LYS A 1 80 ? -3.097 -7.241 -0.435 1.00 87.25 80 LYS A C 1
ATOM 621 O O . LYS A 1 80 ? -2.810 -7.966 0.497 1.00 87.25 80 LYS A O 1
ATOM 626 N N . VAL A 1 81 ? -2.589 -7.420 -1.655 1.00 84.50 81 VAL A N 1
ATOM 627 C CA . VAL A 1 81 ? -1.664 -8.523 -1.995 1.00 84.50 81 VA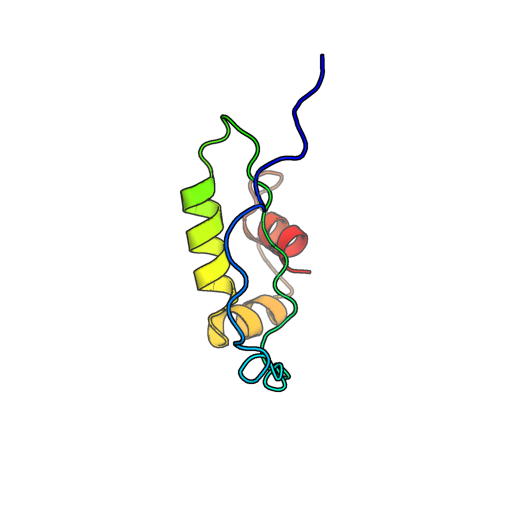L A CA 1
ATOM 628 C C . VAL A 1 81 ? -0.333 -8.430 -1.236 1.00 84.50 81 VAL A C 1
ATOM 630 O O . VAL A 1 81 ? 0.281 -9.445 -0.916 1.00 84.50 81 VAL A O 1
ATOM 633 N N . ILE A 1 82 ? 0.136 -7.213 -0.962 1.00 83.44 82 ILE A N 1
ATOM 634 C CA . ILE A 1 82 ? 1.410 -6.987 -0.271 1.00 83.44 82 ILE A CA 1
ATOM 635 C C . ILE A 1 82 ? 1.307 -7.295 1.229 1.00 83.44 82 ILE A C 1
ATOM 637 O O . ILE A 1 82 ? 2.234 -7.872 1.807 1.00 83.44 82 ILE A O 1
ATOM 641 N N . TYR A 1 83 ? 0.210 -6.879 1.862 1.00 80.94 83 TYR A N 1
ATOM 642 C CA . TYR A 1 83 ? 0.090 -6.833 3.319 1.00 80.94 83 TYR A CA 1
ATOM 643 C C . TYR A 1 83 ? -0.911 -7.817 3.939 1.00 80.94 83 TYR A C 1
ATOM 645 O O . TYR A 1 83 ? -0.965 -7.918 5.172 1.00 80.94 83 TYR A O 1
ATOM 653 N N . GLN A 1 84 ? -1.715 -8.496 3.120 1.00 72.06 84 GLN A N 1
ATOM 654 C CA . GLN A 1 84 ? -2.605 -9.588 3.520 1.00 72.06 84 GLN A CA 1
ATOM 655 C C . GLN A 1 84 ? -1.987 -10.936 3.150 1.00 72.06 84 GLN A C 1
ATOM 657 O O . GLN A 1 84 ? -2.160 -11.868 3.965 1.00 72.06 84 GLN A O 1
#

Radius of gyration: 19.06 Å; chains: 1; bounding box: 52×24×39 Å